Protein AF-A0A3M0Z9I8-F1 (afdb_monomer_lite)

Sequence (169 aa):
MVAPEGRHASGPRPARRPAALPSSPRRNQAMFSEPFTEQRRHTRLPLPPYFPAGSFHLETGEGPARRRYSYLRAWDVSASGIGLELPSPLEPGQAVTVRYTSREERLALAGEVVWCDRQGRPGGRPGLGRGAYRSYRVGVRFRPEAAEGSARLFLAVQAGLEPGAAIVS

Secondary structure (DSSP, 8-state):
----------PPPPPP-PPPPP-------------------S--EEPPSS-TTEEEEEEESSGGG-EEEEEEPEEEEETTEEEEEESS---TT-EEEEEEEESS-EEEEEEEEEEEEEE--TT--TTS-S----EEEEEEEEPGGGHHHHHHHHHHHHHTTSTTTT---

Foldseek 3Di:
DDDDDDDDDDDDDDDDDDDDDDPDPPPPPPVPPPPPPPPDPWDKDADDQDQPQKFKKKWFDDDPVIDIGTRWGWGIATLFWTKTKDQDWDDFQTWMWMWIDGPVDTFTFIWTWHDKAWDDDPCPDPPPDPDRRIIIITIITTDPVCSVVSVVVVVSSVVSPDPPVPPDD

pLDDT: mean 80.26, std 20.22, range [44.91, 98.31]

Structure (mmCIF, N/CA/C/O backbone):
data_AF-A0A3M0Z9I8-F1
#
_entry.id   AF-A0A3M0Z9I8-F1
#
loop_
_atom_site.group_PDB
_atom_site.id
_atom_site.type_symbol
_atom_site.label_atom_id
_atom_site.label_alt_id
_atom_site.label_comp_id
_atom_site.label_asym_id
_atom_site.label_entity_id
_atom_site.label_seq_id
_atom_site.pdbx_PDB_ins_code
_atom_site.Cartn_x
_atom_site.Cartn_y
_atom_site.Cartn_z
_atom_site.occupancy
_atom_site.B_iso_or_equiv
_atom_site.auth_seq_id
_atom_site.auth_comp_id
_atom_site.auth_asym_id
_atom_site.auth_atom_id
_atom_site.pdbx_PDB_model_num
ATOM 1 N N . MET A 1 1 ? 5.698 37.686 68.729 1.00 48.88 1 MET A N 1
ATOM 2 C CA . MET A 1 1 ? 4.711 37.002 69.591 1.00 48.88 1 MET A CA 1
ATOM 3 C C . MET A 1 1 ? 4.755 35.527 69.247 1.00 48.88 1 MET A C 1
ATOM 5 O O . MET A 1 1 ? 4.570 35.186 68.088 1.00 48.88 1 MET A O 1
ATOM 9 N N . VAL A 1 2 ? 5.153 34.709 70.216 1.00 45.62 2 VAL A N 1
ATOM 10 C CA . VAL A 1 2 ? 5.518 33.291 70.087 1.00 45.62 2 VAL A CA 1
ATOM 11 C C . VAL A 1 2 ? 4.574 32.471 70.974 1.00 45.62 2 VAL A C 1
ATOM 13 O O . VAL A 1 2 ? 4.269 32.929 72.072 1.00 45.62 2 VAL A O 1
ATOM 16 N N . ALA A 1 3 ? 4.226 31.264 70.497 1.00 44.91 3 ALA A N 1
ATOM 17 C CA . ALA A 1 3 ? 3.552 30.135 71.171 1.00 44.91 3 ALA A CA 1
ATOM 18 C C . ALA A 1 3 ? 2.007 30.228 71.350 1.00 44.91 3 ALA A C 1
ATOM 20 O O . ALA A 1 3 ? 1.482 31.339 71.387 1.00 44.91 3 ALA A O 1
ATOM 21 N N . PRO A 1 4 ? 1.268 29.090 71.471 1.00 60.16 4 PRO A N 1
ATOM 22 C CA . PRO A 1 4 ? 1.773 27.755 71.806 1.00 60.16 4 PRO A CA 1
ATOM 23 C C . PRO A 1 4 ? 1.317 26.561 70.949 1.00 60.16 4 PRO A C 1
ATOM 25 O O . PRO A 1 4 ? 0.356 26.579 70.185 1.00 60.16 4 PRO A O 1
ATOM 28 N N . GLU A 1 5 ? 2.098 25.503 71.160 1.00 50.19 5 GLU A N 1
ATOM 29 C CA . GLU A 1 5 ? 1.965 24.121 70.729 1.00 50.19 5 GLU A CA 1
ATOM 30 C C . GLU A 1 5 ? 0.653 23.474 71.202 1.00 50.19 5 GLU A C 1
ATOM 32 O O . GLU A 1 5 ? 0.286 23.559 72.373 1.00 50.19 5 GLU A O 1
ATOM 37 N N . GLY A 1 6 ? -0.000 22.731 70.307 1.00 54.75 6 GLY A N 1
ATOM 38 C CA . GLY A 1 6 ? -1.068 21.791 70.641 1.00 54.75 6 GLY A CA 1
ATOM 39 C C . GLY A 1 6 ? -0.596 20.357 70.424 1.00 54.75 6 GLY A C 1
ATOM 40 O O . GLY A 1 6 ? -0.618 19.853 69.303 1.00 54.75 6 GLY A O 1
ATOM 41 N N . ARG A 1 7 ? -0.157 19.698 71.501 1.00 56.06 7 ARG A N 1
ATOM 42 C CA . ARG A 1 7 ? 0.110 18.254 71.542 1.00 56.06 7 ARG A CA 1
ATOM 43 C C . ARG A 1 7 ? -1.220 17.511 71.660 1.00 56.06 7 ARG A C 1
ATOM 45 O O . ARG A 1 7 ? -1.942 17.735 72.625 1.00 56.06 7 ARG A O 1
ATOM 52 N N . HIS A 1 8 ? -1.505 16.579 70.751 1.00 60.00 8 HIS A N 1
ATOM 53 C CA . HIS A 1 8 ? -2.567 15.592 70.951 1.00 60.00 8 HIS A CA 1
ATOM 54 C C . HIS A 1 8 ? -2.056 14.158 70.810 1.00 60.00 8 HIS A C 1
ATOM 56 O O . HIS A 1 8 ? -1.274 13.819 69.926 1.00 60.00 8 HIS A O 1
ATOM 62 N N . ALA A 1 9 ? -2.504 13.368 71.782 1.00 54.88 9 ALA A N 1
ATOM 63 C CA . ALA A 1 9 ? -2.078 12.042 72.183 1.00 54.88 9 ALA A CA 1
ATOM 64 C C . ALA A 1 9 ? -2.185 10.955 71.103 1.00 54.88 9 ALA A C 1
ATOM 66 O O . ALA A 1 9 ? -3.204 10.798 70.432 1.00 54.88 9 ALA A O 1
ATOM 67 N N . SER A 1 10 ? -1.145 10.124 71.056 1.00 55.59 10 SER A N 1
ATOM 68 C CA . SER A 1 10 ? -1.114 8.830 70.381 1.00 55.59 10 SER A CA 1
ATOM 69 C C . SER A 1 10 ? -1.815 7.774 71.242 1.00 55.59 10 SER A C 1
ATOM 71 O O . SER A 1 10 ? -1.287 7.359 72.271 1.00 55.59 10 SER A O 1
ATOM 73 N N . GLY A 1 11 ? -2.999 7.327 70.822 1.00 60.56 11 GLY A N 1
ATOM 74 C CA . GLY A 1 11 ? -3.657 6.139 71.374 1.00 60.56 11 GLY A CA 1
ATOM 75 C C . GLY A 1 11 ? -3.185 4.847 70.681 1.00 60.56 11 GLY A C 1
ATOM 76 O O . GLY A 1 11 ? -2.894 4.873 69.480 1.00 60.56 11 GLY A O 1
ATOM 77 N N . PRO A 1 12 ? -3.110 3.705 71.391 1.00 64.75 12 PRO A N 1
ATOM 78 C CA . PRO A 1 12 ? -2.699 2.429 70.811 1.00 64.75 12 PRO A CA 1
ATOM 79 C C . PRO A 1 12 ? -3.781 1.861 69.880 1.00 64.75 12 PRO A C 1
ATOM 81 O O . PRO A 1 12 ? -4.955 1.760 70.238 1.00 64.75 12 PRO A O 1
ATOM 84 N N . ARG A 1 13 ? -3.377 1.474 68.664 1.00 60.44 13 ARG A N 1
ATOM 85 C CA . ARG A 1 13 ? -4.249 0.810 67.683 1.00 60.44 13 ARG A CA 1
ATOM 86 C C . ARG A 1 13 ? -4.443 -0.672 68.045 1.00 60.44 13 ARG A C 1
ATOM 88 O O . ARG A 1 13 ? -3.449 -1.360 68.270 1.00 60.44 13 ARG A O 1
ATOM 95 N N . PRO A 1 14 ? -5.681 -1.200 68.033 1.00 60.97 14 PRO A N 1
ATOM 96 C CA . PRO A 1 14 ? -5.937 -2.622 68.231 1.00 60.97 14 PRO A CA 1
ATOM 97 C C . PRO A 1 14 ? -5.495 -3.458 67.020 1.00 60.97 14 PRO A C 1
ATOM 99 O O . PRO A 1 14 ? -5.744 -3.102 65.865 1.00 60.97 14 PRO A O 1
ATOM 102 N N . ALA A 1 15 ? -4.874 -4.604 67.304 1.00 59.78 15 ALA A N 1
ATOM 103 C CA . ALA A 1 15 ? -4.510 -5.627 66.333 1.00 59.78 15 ALA A CA 1
ATOM 104 C C . ALA A 1 15 ? -5.765 -6.198 65.648 1.00 59.78 15 ALA A C 1
ATOM 106 O O . ALA A 1 15 ? -6.616 -6.815 66.292 1.00 59.78 15 ALA A O 1
ATOM 107 N N . ARG A 1 16 ? -5.879 -6.013 64.328 1.00 56.97 16 ARG A N 1
ATOM 108 C CA . ARG A 1 16 ? -6.883 -6.691 63.498 1.00 56.97 16 ARG A CA 1
ATOM 109 C C . ARG A 1 16 ? -6.237 -7.853 62.744 1.00 56.97 16 ARG A C 1
ATOM 111 O O . ARG A 1 16 ? -5.223 -7.694 62.076 1.00 56.97 16 ARG A O 1
ATOM 118 N N . ARG A 1 17 ? -6.875 -9.012 62.917 1.00 60.88 17 ARG A N 1
ATOM 119 C CA . ARG A 1 17 ? -6.630 -10.338 62.333 1.00 60.88 17 ARG A CA 1
ATOM 120 C C . ARG A 1 17 ? -6.266 -10.324 60.835 1.00 60.88 17 ARG A C 1
ATOM 122 O O . ARG A 1 17 ? -6.784 -9.481 60.104 1.00 60.88 17 ARG A O 1
ATOM 129 N N . PRO A 1 18 ? -5.495 -11.319 60.354 1.00 51.84 18 PRO A N 1
ATOM 130 C CA . PRO A 1 18 ? -5.292 -11.540 58.927 1.00 51.84 18 PRO A CA 1
ATOM 131 C C . PRO A 1 18 ? -6.608 -11.989 58.275 1.00 51.84 18 PRO A C 1
ATOM 133 O O . PRO A 1 18 ? -7.208 -12.986 58.677 1.00 51.84 18 PRO A O 1
ATOM 136 N N . ALA A 1 19 ? -7.068 -11.236 57.277 1.00 54.84 19 ALA A N 1
ATOM 137 C CA . ALA A 1 19 ? -8.138 -11.672 56.394 1.00 54.84 19 ALA A CA 1
ATOM 138 C C . ALA A 1 19 ? -7.579 -12.711 55.414 1.00 54.84 19 ALA A C 1
ATOM 140 O O . ALA A 1 19 ? -6.552 -12.487 54.772 1.00 54.84 19 ALA A O 1
ATOM 141 N N . ALA A 1 20 ? -8.255 -13.854 55.337 1.00 53.06 20 ALA A N 1
ATOM 142 C CA . ALA A 1 20 ? -7.978 -14.920 54.392 1.00 53.06 20 ALA A CA 1
ATOM 143 C C . ALA A 1 20 ? -8.019 -14.396 52.947 1.00 53.06 20 ALA A C 1
ATOM 145 O O . ALA A 1 20 ? -8.933 -13.669 52.558 1.00 53.06 20 ALA A O 1
ATOM 146 N N . LEU A 1 21 ? -7.014 -14.785 52.163 1.00 60.28 21 LEU A N 1
ATOM 147 C CA . LEU A 1 21 ? -6.940 -14.554 50.725 1.00 60.28 21 LEU A CA 1
ATOM 148 C C . LEU A 1 21 ? -8.115 -15.260 50.029 1.00 60.28 21 LEU A C 1
ATOM 150 O O . LEU A 1 21 ? -8.233 -16.479 50.166 1.00 60.28 21 LEU A O 1
ATOM 154 N N . PRO A 1 22 ? -8.950 -14.566 49.237 1.00 52.38 22 PRO A N 1
ATOM 155 C CA . PRO A 1 22 ? -9.764 -15.250 48.251 1.00 52.38 22 PRO A CA 1
ATOM 156 C C . PRO A 1 22 ? -8.840 -15.760 47.139 1.00 52.38 22 PRO A C 1
ATOM 158 O O . PRO A 1 22 ? -8.165 -14.995 46.449 1.00 52.38 22 PRO A O 1
ATOM 161 N N . SER A 1 23 ? -8.795 -17.080 46.990 1.00 54.69 23 SER A N 1
ATOM 162 C CA . SER A 1 23 ? -8.230 -17.782 45.845 1.00 54.69 23 SER A CA 1
ATOM 163 C C . SER A 1 23 ? -8.991 -17.381 44.581 1.00 54.69 23 SER A C 1
ATOM 165 O O . SER A 1 23 ? -10.004 -17.977 44.221 1.00 54.69 23 SER A O 1
ATOM 167 N N . SER A 1 24 ? -8.506 -16.348 43.895 1.00 49.62 24 SER A N 1
ATOM 168 C CA . SER A 1 24 ? -8.983 -16.004 42.559 1.00 49.62 24 SER A CA 1
ATOM 169 C C . SER A 1 24 ? -8.781 -17.208 41.633 1.00 49.62 24 SER A C 1
ATOM 171 O O . SER A 1 24 ? -7.636 -17.640 41.454 1.00 49.62 24 SER A O 1
ATOM 173 N N . PRO A 1 25 ? -9.833 -17.753 40.997 1.00 51.03 25 PRO A N 1
ATOM 174 C CA . PRO A 1 25 ? -9.624 -18.670 39.895 1.00 51.03 25 PRO A CA 1
ATOM 175 C C . PRO A 1 25 ? -8.904 -17.884 38.799 1.00 51.03 25 PRO A C 1
ATOM 177 O O . PRO A 1 25 ? -9.422 -16.892 38.281 1.00 51.03 25 PRO A O 1
ATOM 180 N N . ARG A 1 26 ? -7.682 -18.313 38.459 1.00 52.72 26 ARG A N 1
ATOM 181 C CA . ARG A 1 26 ? -7.008 -17.929 37.217 1.00 52.72 26 ARG A CA 1
ATOM 182 C C . ARG A 1 26 ? -7.902 -18.372 36.064 1.00 52.72 26 ARG A C 1
ATOM 184 O O . ARG A 1 26 ? -7.757 -19.466 35.525 1.00 52.72 26 ARG A O 1
ATOM 191 N N . ARG A 1 27 ? -8.851 -17.521 35.687 1.00 47.22 27 ARG A N 1
ATOM 192 C CA . ARG A 1 27 ? -9.527 -17.622 34.406 1.00 47.22 27 ARG A CA 1
ATOM 193 C C . ARG A 1 27 ? -8.479 -17.210 33.387 1.00 47.22 27 ARG A C 1
ATOM 195 O O . ARG A 1 27 ? -8.275 -16.026 33.139 1.00 47.22 27 ARG A O 1
ATOM 202 N N . ASN A 1 28 ? -7.766 -18.207 32.871 1.00 46.03 28 ASN A N 1
ATOM 203 C CA . ASN A 1 28 ? -7.004 -18.108 31.640 1.00 46.03 28 ASN A CA 1
ATOM 204 C C . ASN A 1 28 ? -7.980 -17.663 30.542 1.00 46.03 28 ASN A C 1
ATOM 206 O O . ASN A 1 28 ? -8.517 -18.485 29.807 1.00 46.03 28 ASN A O 1
ATOM 210 N N . GLN A 1 29 ? -8.223 -16.357 30.425 1.00 48.56 29 GLN A N 1
ATOM 211 C CA . GLN A 1 29 ? -8.549 -15.755 29.143 1.00 48.56 29 GLN A CA 1
ATOM 212 C C . GLN A 1 29 ? -7.246 -15.741 28.345 1.00 48.56 29 GLN A C 1
ATOM 214 O O . GLN A 1 29 ? -6.644 -14.703 28.094 1.00 48.56 29 GLN A O 1
ATOM 219 N N . ALA A 1 30 ? -6.820 -16.932 27.923 1.00 46.81 30 ALA A N 1
ATOM 220 C CA . ALA A 1 30 ? -6.358 -17.048 26.560 1.00 46.81 30 ALA A CA 1
ATOM 221 C C . ALA A 1 30 ? -7.592 -16.692 25.724 1.00 46.81 30 ALA A C 1
ATOM 223 O O . ALA A 1 30 ? -8.412 -17.550 25.405 1.00 46.81 30 ALA A O 1
ATOM 224 N N . MET A 1 31 ? -7.787 -15.391 25.478 1.00 46.31 31 MET A N 1
ATOM 225 C CA . MET A 1 31 ? -8.471 -14.967 24.272 1.00 46.31 31 MET A CA 1
ATOM 226 C C . MET A 1 31 ? -7.637 -15.587 23.166 1.00 46.31 31 MET A C 1
ATOM 228 O O . MET A 1 31 ? -6.558 -15.104 22.828 1.00 46.31 31 MET A O 1
ATOM 232 N N . PHE A 1 32 ? -8.088 -16.752 22.717 1.00 49.25 32 PHE A N 1
ATOM 233 C CA . PHE A 1 32 ? -7.779 -17.250 21.405 1.00 49.25 32 PHE A CA 1
ATOM 234 C C . PHE A 1 32 ? -8.100 -16.085 20.477 1.00 49.25 32 PHE A C 1
ATOM 236 O O . PHE A 1 32 ? -9.265 -15.780 20.228 1.00 49.25 32 PHE A O 1
ATOM 243 N N . SER A 1 33 ? -7.062 -15.374 20.042 1.00 45.62 33 SER A N 1
ATOM 244 C CA . SER A 1 33 ? -7.103 -14.689 18.767 1.00 45.62 33 SER A CA 1
ATOM 245 C C . SER A 1 33 ? -7.390 -15.799 17.773 1.00 45.62 33 SER A C 1
ATOM 247 O O . SER A 1 33 ? -6.468 -16.494 17.342 1.00 45.62 33 SER A O 1
ATOM 249 N N . GLU A 1 34 ? -8.672 -16.063 17.517 1.00 46.88 34 GLU A N 1
ATOM 250 C CA . GLU A 1 34 ? -9.041 -16.913 16.404 1.00 46.88 34 GLU A CA 1
ATOM 251 C C . GLU A 1 34 ? -8.299 -16.341 15.200 1.00 46.88 34 GLU A C 1
ATOM 253 O O . GLU A 1 34 ? -8.378 -1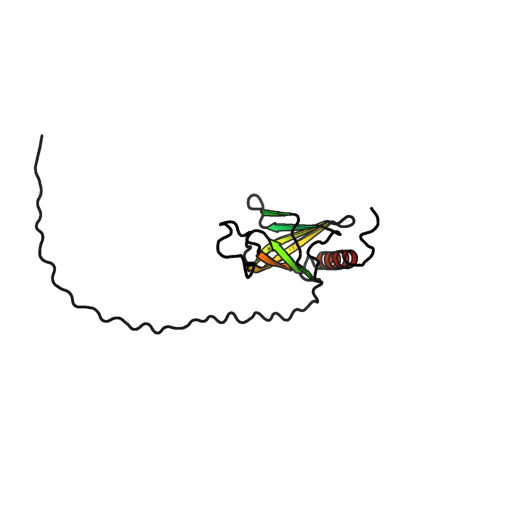5.127 14.963 1.00 46.88 34 GLU A O 1
ATOM 258 N N . PRO A 1 35 ? -7.481 -17.144 14.500 1.00 48.84 35 PRO A N 1
ATOM 259 C CA . PRO A 1 35 ? -6.839 -16.666 13.298 1.00 48.84 35 PRO A CA 1
ATOM 260 C C . PRO A 1 35 ? -7.979 -16.274 12.373 1.00 48.84 35 PRO A C 1
ATOM 262 O O . PRO A 1 35 ? -8.712 -17.142 11.900 1.00 48.84 35 PRO A O 1
ATOM 265 N N . PHE A 1 36 ? -8.155 -14.965 12.185 1.00 47.19 36 PHE A N 1
ATOM 266 C CA . PHE A 1 36 ? -9.145 -14.389 11.294 1.00 47.19 36 PHE A CA 1
ATOM 267 C C . PHE A 1 36 ? -8.826 -14.924 9.900 1.00 47.19 36 PHE A C 1
ATOM 269 O O . PHE A 1 36 ? -7.992 -14.394 9.165 1.00 47.19 36 PHE A O 1
ATOM 276 N N . THR A 1 37 ? -9.413 -16.071 9.577 1.00 46.81 37 THR A N 1
ATOM 277 C CA . THR A 1 37 ? -9.227 -16.789 8.324 1.00 46.81 37 THR A CA 1
ATOM 278 C C . THR A 1 37 ? -10.225 -16.184 7.360 1.00 46.81 37 THR A C 1
ATOM 280 O O . THR A 1 37 ? -11.138 -16.832 6.862 1.00 46.81 37 THR A O 1
ATOM 283 N N . GLU A 1 38 ? -10.070 -14.881 7.122 1.00 50.66 38 GLU A N 1
ATOM 284 C CA . GLU A 1 38 ? -10.748 -14.228 6.020 1.00 50.66 38 GLU A CA 1
ATOM 285 C C . GLU A 1 38 ? -10.211 -14.881 4.749 1.00 50.66 38 GLU A C 1
ATOM 287 O O . GLU A 1 38 ? -9.060 -14.689 4.339 1.00 50.66 38 GLU A O 1
ATOM 292 N N . GLN A 1 39 ? -11.033 -15.766 4.192 1.00 60.31 39 GLN A N 1
ATOM 293 C CA . GLN A 1 39 ? -10.744 -16.513 2.985 1.00 60.31 39 GLN A CA 1
ATOM 294 C C . GLN A 1 39 ? -10.484 -15.485 1.882 1.00 60.31 39 GLN A C 1
ATOM 296 O O . GLN A 1 39 ? -11.381 -14.753 1.457 1.00 60.31 39 GLN A O 1
ATOM 301 N N . ARG A 1 40 ? -9.214 -15.344 1.492 1.00 67.38 40 ARG A N 1
ATOM 302 C CA . ARG A 1 40 ? -8.784 -14.291 0.572 1.00 67.38 40 ARG A CA 1
ATOM 303 C C . ARG A 1 40 ? -9.502 -14.481 -0.760 1.00 67.38 40 ARG A C 1
ATOM 305 O O . ARG A 1 40 ? -9.224 -15.433 -1.478 1.00 67.38 40 ARG A O 1
ATOM 312 N N . ARG A 1 41 ? -10.408 -13.560 -1.095 1.00 78.06 41 ARG A N 1
ATOM 313 C CA . ARG A 1 41 ? -11.195 -13.609 -2.340 1.00 78.06 41 ARG A CA 1
ATOM 314 C C . ARG A 1 41 ? -10.385 -13.267 -3.593 1.00 78.06 41 ARG A C 1
ATOM 316 O O . ARG A 1 41 ? -10.817 -13.577 -4.694 1.00 78.06 41 ARG A O 1
ATOM 323 N N . HIS A 1 42 ? -9.224 -12.628 -3.431 1.00 81.75 42 HIS A N 1
ATOM 324 C CA . HIS A 1 42 ? -8.393 -12.161 -4.539 1.00 81.75 42 HIS A CA 1
ATOM 325 C C . HIS A 1 42 ? -6.937 -12.595 -4.372 1.00 81.75 42 HIS A C 1
ATOM 327 O O . HIS A 1 42 ? -6.358 -12.461 -3.289 1.00 81.75 42 HIS A O 1
ATOM 333 N N . THR A 1 43 ? -6.340 -13.053 -5.474 1.00 89.69 43 THR A N 1
ATOM 334 C CA . THR A 1 43 ? -4.900 -13.299 -5.585 1.00 89.69 43 THR A CA 1
ATOM 335 C C . THR A 1 43 ? -4.127 -12.011 -5.309 1.00 89.69 43 THR A C 1
ATOM 337 O O . THR A 1 43 ? -4.525 -10.924 -5.735 1.00 89.69 43 THR A O 1
ATOM 340 N N . ARG A 1 44 ? -3.020 -12.135 -4.573 1.00 94.31 44 ARG A N 1
ATOM 341 C CA . ARG A 1 44 ? -2.102 -11.032 -4.283 1.00 94.31 44 ARG A CA 1
ATOM 342 C C . ARG A 1 44 ? -0.849 -11.170 -5.128 1.00 94.31 44 ARG A C 1
ATOM 344 O O . ARG A 1 44 ? -0.226 -12.228 -5.130 1.00 94.31 44 ARG A O 1
ATOM 351 N N . LEU A 1 45 ? -0.494 -10.088 -5.800 1.00 95.44 45 LEU A N 1
ATOM 352 C CA . LEU A 1 45 ? 0.741 -9.933 -6.543 1.00 95.44 45 LEU A CA 1
ATOM 353 C C . LEU A 1 45 ? 1.830 -9.475 -5.561 1.00 95.44 45 LEU A C 1
ATOM 355 O O . LEU A 1 45 ? 1.698 -8.381 -5.009 1.00 95.44 45 LEU A O 1
ATOM 359 N N . PRO A 1 46 ? 2.857 -10.294 -5.271 1.00 96.56 46 PRO A N 1
ATOM 360 C CA . PRO A 1 46 ? 3.966 -9.876 -4.422 1.00 96.56 46 PRO A CA 1
ATOM 361 C C . PRO A 1 46 ? 4.831 -8.840 -5.147 1.00 96.56 46 PRO A C 1
ATOM 363 O O . PRO A 1 46 ? 5.084 -8.973 -6.343 1.00 96.56 46 PRO A O 1
ATOM 366 N N . LEU A 1 47 ? 5.308 -7.827 -4.420 1.00 95.38 47 LEU A N 1
ATOM 367 C CA . LEU A 1 47 ? 6.218 -6.823 -4.971 1.00 95.38 47 LEU A CA 1
ATOM 368 C C . LEU A 1 47 ? 7.659 -7.069 -4.498 1.00 95.38 47 LEU A C 1
ATOM 370 O O . LEU A 1 47 ? 7.882 -7.450 -3.341 1.00 95.38 47 LEU A O 1
ATOM 374 N N . PRO A 1 48 ? 8.660 -6.826 -5.365 1.00 93.88 48 PRO A N 1
ATOM 375 C CA . PRO A 1 48 ? 10.057 -6.852 -4.962 1.00 93.88 48 PRO A CA 1
ATOM 376 C C . PRO A 1 48 ? 10.340 -5.757 -3.917 1.00 93.88 48 PRO A C 1
ATOM 378 O O . PRO A 1 48 ? 9.638 -4.746 -3.867 1.00 93.88 48 PRO A O 1
ATOM 381 N N . PRO A 1 49 ? 11.398 -5.900 -3.093 1.00 89.69 49 PRO A N 1
ATOM 382 C CA . PRO A 1 49 ? 11.773 -4.877 -2.113 1.00 89.69 49 PRO A CA 1
ATOM 383 C C . PRO A 1 49 ? 11.999 -3.488 -2.719 1.00 89.69 49 PRO A C 1
ATOM 385 O O . PRO A 1 49 ? 11.750 -2.485 -2.054 1.00 89.69 49 PRO A O 1
ATOM 388 N N . TYR A 1 50 ? 12.449 -3.448 -3.972 1.00 90.00 50 TYR A N 1
ATOM 389 C CA . TYR A 1 50 ? 12.592 -2.244 -4.772 1.00 90.00 50 TYR A CA 1
ATOM 390 C C . TYR A 1 50 ? 11.713 -2.365 -6.018 1.00 90.00 50 TYR A C 1
ATOM 392 O O . TYR A 1 50 ? 11.963 -3.218 -6.868 1.00 90.00 50 TYR A O 1
ATOM 400 N N . PHE A 1 51 ? 10.682 -1.526 -6.106 1.00 91.75 51 PHE A N 1
ATOM 401 C CA . PHE A 1 51 ? 9.755 -1.478 -7.233 1.00 91.75 51 PHE A CA 1
ATOM 402 C C . PHE A 1 51 ? 9.966 -0.168 -8.013 1.00 91.75 51 PHE A C 1
ATOM 404 O O . PHE A 1 51 ? 9.536 0.883 -7.542 1.00 91.75 51 PHE A O 1
ATOM 411 N N . PRO A 1 52 ? 10.652 -0.193 -9.171 1.00 89.69 52 PRO A N 1
ATOM 412 C CA . PRO A 1 52 ? 11.066 1.030 -9.863 1.00 89.69 52 PRO A CA 1
ATOM 413 C C . PRO A 1 52 ? 9.948 1.705 -10.667 1.00 89.69 52 PRO A C 1
ATOM 415 O O . PRO A 1 52 ? 10.055 2.889 -10.976 1.00 89.69 52 PRO A O 1
ATOM 418 N N . ALA A 1 53 ? 8.878 0.983 -11.015 1.00 92.56 53 ALA A N 1
ATOM 419 C CA . ALA A 1 53 ? 7.848 1.492 -11.923 1.00 92.56 53 ALA A CA 1
ATOM 420 C C . ALA A 1 53 ? 6.934 2.560 -11.291 1.00 92.56 53 ALA A C 1
ATOM 422 O O . ALA A 1 53 ? 6.206 3.255 -11.998 1.00 92.56 53 ALA A O 1
ATOM 423 N N . GLY A 1 54 ? 6.965 2.731 -9.967 1.00 94.81 54 GLY A N 1
ATOM 424 C CA . GLY A 1 54 ? 6.204 3.782 -9.305 1.00 94.81 54 GLY A CA 1
ATOM 425 C C . GLY A 1 54 ? 6.479 3.889 -7.812 1.00 94.81 54 GLY A C 1
ATOM 426 O O . GLY A 1 54 ? 7.272 3.148 -7.240 1.00 94.81 54 GLY A O 1
ATOM 427 N N . SER A 1 55 ? 5.801 4.836 -7.171 1.00 96.94 55 SER A N 1
ATOM 428 C CA . SER A 1 55 ? 5.928 5.102 -5.738 1.00 96.94 55 SER A CA 1
ATOM 429 C C . SER A 1 55 ? 4.573 5.067 -5.046 1.00 96.94 55 SER A C 1
ATOM 431 O O . SER A 1 55 ? 3.579 5.572 -5.574 1.00 96.94 55 SER A O 1
ATOM 433 N N . PHE A 1 56 ? 4.554 4.498 -3.842 1.00 98.00 56 PHE A N 1
ATOM 434 C CA . PHE A 1 56 ? 3.374 4.447 -2.988 1.00 98.00 56 PHE A CA 1
ATOM 435 C C . PHE A 1 56 ? 3.463 5.504 -1.894 1.00 98.00 56 PHE A C 1
ATOM 437 O O . PHE A 1 56 ? 4.516 5.731 -1.294 1.00 98.00 56 PHE A O 1
ATOM 444 N N . HIS A 1 57 ? 2.335 6.141 -1.616 1.00 98.12 57 HIS A N 1
ATOM 445 C CA . HIS A 1 57 ? 2.177 7.110 -0.540 1.00 98.12 57 HIS A CA 1
ATOM 446 C C . HIS A 1 57 ? 0.884 6.791 0.201 1.00 98.12 57 HIS A C 1
ATOM 448 O O . HIS A 1 57 ? -0.060 6.257 -0.381 1.00 98.12 57 HIS A O 1
ATOM 454 N N . LEU A 1 58 ? 0.827 7.127 1.482 1.00 98.25 58 LEU A N 1
ATOM 455 C CA . LEU A 1 58 ? -0.359 6.925 2.301 1.00 98.25 58 LEU A CA 1
ATOM 456 C C . LEU A 1 58 ? -0.654 8.188 3.096 1.00 98.25 58 LEU A C 1
ATOM 458 O O . LEU A 1 58 ? 0.246 8.824 3.644 1.00 98.25 58 LEU A O 1
ATOM 462 N N . GLU A 1 59 ? -1.923 8.556 3.149 1.00 97.88 59 GLU A N 1
ATOM 463 C CA . GLU A 1 59 ? -2.403 9.709 3.894 1.00 97.88 59 GLU A CA 1
ATOM 464 C C . GLU A 1 59 ? -3.488 9.269 4.868 1.00 97.88 59 GLU A C 1
ATOM 466 O O . GLU A 1 59 ? -4.346 8.457 4.520 1.00 97.88 59 GLU A O 1
ATOM 471 N N . THR A 1 60 ? -3.450 9.803 6.086 1.00 96.56 60 THR A N 1
ATOM 472 C CA . THR A 1 60 ? -4.422 9.477 7.135 1.00 96.56 60 THR A CA 1
ATOM 473 C C . THR A 1 60 ? -4.990 10.735 7.762 1.00 96.56 60 THR A C 1
ATOM 475 O O . THR A 1 60 ? -4.227 11.674 7.999 1.00 96.56 60 THR A O 1
ATOM 478 N N . GLY A 1 61 ? -6.267 10.704 8.146 1.00 92.06 61 GLY A N 1
ATOM 479 C CA . GLY A 1 61 ? -6.941 11.828 8.798 1.00 92.06 61 GLY A CA 1
ATOM 480 C C . GLY A 1 61 ? -7.245 12.987 7.846 1.00 92.06 61 GLY A C 1
ATOM 481 O O . GLY A 1 61 ? -6.923 12.947 6.659 1.00 92.06 61 GLY A O 1
ATOM 482 N N . GLU A 1 62 ? -7.858 14.035 8.389 1.00 87.69 62 GLU A N 1
ATOM 483 C CA . GLU A 1 62 ? -8.298 15.213 7.641 1.00 87.69 62 GLU A CA 1
ATOM 484 C C . GLU A 1 62 ? -7.788 16.507 8.290 1.00 87.69 62 GLU A C 1
ATOM 486 O O . GLU A 1 62 ? -7.431 16.545 9.473 1.00 87.69 62 GLU A O 1
ATOM 491 N N . GLY A 1 63 ? -7.720 17.574 7.490 1.00 89.06 63 GLY A N 1
ATOM 492 C CA . GLY A 1 63 ? -7.316 18.904 7.943 1.00 89.06 63 GLY A CA 1
ATOM 493 C C . GLY A 1 63 ? -5.952 18.919 8.660 1.00 89.06 63 GLY A C 1
ATOM 494 O O . GLY A 1 63 ? -4.983 18.365 8.133 1.00 89.06 63 GLY A O 1
ATOM 495 N N . PRO A 1 64 ? -5.842 19.547 9.846 1.00 85.44 64 PRO A N 1
ATOM 496 C CA . PRO A 1 64 ? -4.568 19.723 10.549 1.00 85.44 64 PRO A CA 1
ATOM 497 C C . PRO A 1 64 ? -4.006 18.425 11.153 1.00 85.44 64 PRO A C 1
ATOM 499 O O . PRO A 1 64 ? -2.822 18.366 11.471 1.00 85.44 64 PRO A O 1
ATOM 502 N N . ALA A 1 65 ? -4.822 17.374 11.293 1.00 89.62 65 ALA A N 1
ATOM 503 C CA . ALA A 1 65 ? -4.386 16.069 11.796 1.00 89.62 65 ALA A CA 1
ATOM 504 C C . ALA A 1 65 ? -3.851 15.146 10.684 1.00 89.62 65 ALA A C 1
ATOM 506 O O . ALA A 1 65 ? -3.494 13.993 10.953 1.00 89.62 65 ALA A O 1
ATOM 507 N N . ARG A 1 66 ? -3.802 15.630 9.434 1.00 93.56 66 ARG A N 1
ATOM 508 C CA . ARG A 1 66 ? -3.389 14.835 8.280 1.00 93.56 66 ARG A CA 1
ATOM 509 C C . ARG A 1 66 ? -1.925 14.424 8.396 1.00 93.56 66 ARG A C 1
ATOM 511 O O . ARG A 1 66 ? -1.023 15.259 8.382 1.00 93.56 66 ARG A O 1
ATOM 518 N N . ARG A 1 67 ? -1.681 13.115 8.437 1.00 96.62 67 ARG A N 1
ATOM 519 C CA . ARG A 1 67 ? -0.332 12.538 8.336 1.00 96.62 67 ARG A CA 1
ATOM 520 C C . ARG A 1 67 ? -0.110 12.040 6.921 1.00 96.62 67 ARG A C 1
ATOM 522 O O . ARG A 1 67 ? -1.015 11.459 6.324 1.00 96.62 67 ARG A O 1
ATOM 529 N N . ARG A 1 68 ? 1.094 12.258 6.394 1.00 97.06 68 ARG A N 1
ATOM 530 C CA . ARG A 1 68 ? 1.498 11.787 5.070 1.00 97.06 68 ARG A CA 1
ATOM 531 C C . ARG A 1 68 ? 2.767 10.961 5.175 1.00 97.06 68 ARG A C 1
ATOM 533 O O . ARG A 1 68 ? 3.770 11.411 5.722 1.00 97.06 68 ARG A O 1
ATOM 540 N N . TYR A 1 69 ? 2.703 9.778 4.593 1.00 96.62 69 TYR A N 1
ATOM 541 C CA . TYR A 1 69 ? 3.801 8.846 4.447 1.00 96.62 69 TYR A CA 1
ATOM 542 C C . TYR A 1 69 ? 4.139 8.757 2.963 1.00 96.62 69 TYR A C 1
ATOM 544 O O . TYR A 1 69 ? 3.259 8.482 2.147 1.00 96.62 69 TYR A O 1
ATOM 552 N N . SER A 1 70 ? 5.393 9.014 2.609 1.00 96.69 70 SER A N 1
ATOM 553 C CA . SER A 1 70 ? 5.841 9.070 1.216 1.00 96.69 70 SER A CA 1
ATOM 554 C C . SER A 1 70 ? 6.865 7.980 0.936 1.00 96.69 70 SER A C 1
ATOM 556 O O . SER A 1 70 ? 7.608 7.602 1.839 1.00 96.69 70 SER A O 1
ATOM 558 N N . TYR A 1 71 ? 6.929 7.525 -0.317 1.00 93.12 71 TYR A N 1
ATOM 559 C CA . TYR A 1 71 ? 7.895 6.517 -0.780 1.00 93.12 71 TYR A CA 1
ATOM 560 C C . TYR A 1 71 ? 7.854 5.227 0.048 1.00 93.12 71 TYR A C 1
ATOM 562 O O . TYR A 1 71 ? 8.880 4.676 0.446 1.00 93.12 71 TYR A O 1
ATOM 570 N N . LEU A 1 72 ? 6.639 4.764 0.330 1.00 95.25 72 LEU A N 1
ATOM 571 C CA . LEU A 1 72 ? 6.421 3.542 1.079 1.00 95.25 72 LEU A CA 1
ATOM 572 C C . LEU A 1 72 ? 6.779 2.322 0.239 1.00 95.25 72 LEU A C 1
ATOM 574 O O . LEU A 1 72 ? 6.468 2.241 -0.952 1.00 95.25 72 LEU A O 1
ATOM 578 N N . ARG A 1 73 ? 7.360 1.328 0.905 1.00 95.44 73 ARG A N 1
ATOM 579 C CA . ARG A 1 73 ? 7.495 -0.008 0.343 1.00 95.44 73 ARG A CA 1
ATOM 580 C C . ARG A 1 73 ? 6.141 -0.709 0.388 1.00 95.44 73 ARG A C 1
ATOM 582 O O . ARG A 1 73 ? 5.526 -0.813 1.448 1.00 95.44 73 ARG A O 1
ATOM 589 N N . ALA A 1 74 ? 5.716 -1.235 -0.752 1.00 97.06 74 ALA A N 1
ATOM 590 C CA . ALA A 1 74 ? 4.605 -2.167 -0.835 1.00 97.06 74 ALA A CA 1
ATOM 591 C C . ALA A 1 74 ? 5.134 -3.607 -0.809 1.00 97.06 74 ALA A C 1
ATOM 593 O O . ALA A 1 74 ? 6.123 -3.929 -1.461 1.00 97.06 74 ALA A O 1
ATOM 594 N N . TRP A 1 75 ? 4.493 -4.462 -0.017 1.00 96.56 75 TRP A N 1
ATOM 595 C CA . TRP A 1 75 ? 4.793 -5.892 0.067 1.00 96.56 75 TRP A CA 1
ATOM 596 C C . TRP A 1 75 ? 4.046 -6.686 -0.997 1.00 96.56 75 TRP A C 1
ATOM 598 O O . TRP A 1 75 ? 4.583 -7.632 -1.567 1.00 96.56 75 TRP A O 1
ATOM 608 N N . ASP A 1 76 ? 2.792 -6.317 -1.228 1.00 97.31 76 ASP A N 1
ATOM 609 C CA . ASP A 1 76 ? 1.892 -6.996 -2.145 1.00 97.31 76 ASP A CA 1
ATOM 610 C C . ASP A 1 76 ? 0.696 -6.095 -2.482 1.00 97.31 76 ASP A C 1
ATOM 612 O O . ASP A 1 76 ? 0.359 -5.192 -1.709 1.00 97.31 76 ASP A O 1
ATOM 616 N N . VAL A 1 77 ? 0.054 -6.353 -3.621 1.00 97.31 77 VAL A N 1
ATOM 617 C CA . VAL A 1 77 ? -1.172 -5.674 -4.065 1.00 97.31 77 VAL A CA 1
ATOM 618 C C . VAL A 1 77 ? -2.194 -6.690 -4.582 1.00 97.31 77 VAL A C 1
ATOM 620 O O . VAL A 1 77 ? -1.836 -7.719 -5.152 1.00 97.31 77 VAL A O 1
ATOM 623 N N . SER A 1 78 ? -3.479 -6.422 -4.386 1.00 96.38 78 SER A N 1
ATOM 624 C CA . SER A 1 78 ? -4.596 -7.119 -5.035 1.00 96.38 78 SER A CA 1
ATOM 625 C C . SER A 1 78 ? -5.610 -6.107 -5.559 1.00 96.38 78 SER A C 1
ATOM 627 O O . SER A 1 78 ? -5.574 -4.931 -5.202 1.00 96.38 78 SER A O 1
ATOM 629 N N . ALA A 1 79 ? -6.584 -6.580 -6.339 1.00 93.50 79 ALA A N 1
ATOM 630 C CA . ALA A 1 79 ? -7.706 -5.759 -6.800 1.00 93.50 79 ALA A CA 1
ATOM 631 C C . ALA A 1 79 ? -8.506 -5.095 -5.655 1.00 93.50 79 ALA A C 1
ATOM 633 O O . ALA A 1 79 ? -9.192 -4.102 -5.872 1.00 93.50 79 ALA A O 1
ATOM 634 N N . SER A 1 80 ? -8.419 -5.628 -4.432 1.00 95.75 80 SER A N 1
ATOM 635 C CA . SER A 1 80 ? -9.183 -5.175 -3.263 1.00 95.75 80 SER A CA 1
ATOM 636 C C . SER A 1 80 ? -8.346 -4.512 -2.165 1.00 95.75 80 SER A C 1
ATOM 638 O O . SER A 1 80 ? -8.908 -4.060 -1.166 1.00 95.75 80 SER A O 1
ATOM 640 N N . GLY A 1 81 ? -7.016 -4.480 -2.276 1.00 97.31 81 GLY A N 1
ATOM 641 C CA . GLY A 1 81 ? -6.188 -3.930 -1.207 1.00 97.31 81 GLY A CA 1
ATOM 642 C C . GLY A 1 81 ? -4.689 -3.987 -1.459 1.00 97.31 81 GLY A C 1
ATOM 643 O O . GLY A 1 81 ? -4.220 -4.465 -2.487 1.00 97.31 81 GLY A O 1
ATOM 644 N N . ILE A 1 82 ? -3.927 -3.508 -0.481 1.00 98.25 82 ILE A N 1
ATOM 645 C CA . ILE A 1 82 ? -2.467 -3.408 -0.553 1.00 98.25 82 ILE A CA 1
ATOM 646 C C . ILE A 1 82 ? -1.838 -3.641 0.823 1.00 98.25 82 ILE A C 1
ATOM 648 O O . ILE A 1 82 ? -2.410 -3.271 1.851 1.00 98.25 82 ILE A O 1
ATOM 652 N N . GLY A 1 83 ? -0.670 -4.280 0.853 1.00 98.06 83 GLY A N 1
ATOM 653 C CA . GLY A 1 83 ? 0.184 -4.370 2.036 1.00 98.06 83 GLY A CA 1
ATOM 654 C C . GLY A 1 83 ? 1.320 -3.352 1.963 1.00 98.06 83 GLY A C 1
ATOM 655 O O . GLY A 1 83 ? 2.134 -3.428 1.047 1.00 98.06 83 GLY A O 1
ATOM 656 N N . LEU A 1 84 ? 1.419 -2.434 2.924 1.00 97.94 84 LEU A N 1
ATOM 657 C CA . LEU A 1 84 ? 2.434 -1.371 2.968 1.00 97.94 84 LEU A CA 1
ATOM 658 C C . LEU A 1 84 ? 3.331 -1.493 4.204 1.00 97.94 84 LEU A C 1
ATOM 660 O O . LEU A 1 84 ? 2.905 -1.993 5.242 1.00 97.94 84 LEU A O 1
ATOM 664 N N . GLU A 1 85 ? 4.571 -1.026 4.102 1.00 96.50 85 GLU A N 1
ATOM 665 C CA . GLU A 1 85 ? 5.492 -0.869 5.230 1.00 96.50 85 GLU A CA 1
ATOM 666 C C . GLU A 1 85 ? 5.495 0.586 5.716 1.00 96.50 85 GLU A C 1
ATOM 668 O O . GLU A 1 85 ? 5.716 1.497 4.922 1.00 96.50 85 GLU A O 1
ATOM 673 N N . LEU A 1 86 ? 5.243 0.815 7.007 1.00 96.12 86 LEU A N 1
ATOM 674 C CA . LEU A 1 86 ? 5.166 2.142 7.624 1.00 96.12 86 LEU A CA 1
ATOM 675 C C . LEU A 1 86 ? 6.129 2.283 8.821 1.00 96.12 86 LEU A C 1
ATOM 677 O O . LEU A 1 86 ? 6.410 1.298 9.505 1.00 96.12 86 LEU A O 1
ATOM 681 N N . PRO A 1 87 ? 6.585 3.512 9.139 1.00 94.50 87 PRO A N 1
ATOM 682 C CA . PRO A 1 87 ? 7.444 3.788 10.297 1.00 94.50 87 PRO A CA 1
ATOM 683 C C . PRO A 1 87 ? 6.678 3.921 11.626 1.00 94.50 87 PRO A C 1
ATOM 685 O O . PRO A 1 87 ? 7.278 3.956 12.699 1.00 94.50 87 PRO A O 1
ATOM 688 N N . SER A 1 88 ? 5.349 4.026 11.575 1.00 94.06 88 SER A N 1
ATOM 689 C CA . SER A 1 88 ? 4.484 4.174 12.747 1.00 94.06 88 SER A CA 1
ATOM 690 C C . SER A 1 88 ? 3.251 3.279 12.618 1.00 94.06 88 SER A C 1
ATOM 692 O O . SER A 1 88 ? 2.797 3.066 11.492 1.00 94.06 88 SER A O 1
ATOM 694 N N . PRO A 1 89 ? 2.685 2.798 13.738 1.00 95.81 89 PRO A N 1
ATOM 695 C CA . PRO A 1 89 ? 1.463 2.007 13.697 1.00 95.81 89 PRO A CA 1
ATOM 696 C C . PRO A 1 89 ? 0.278 2.853 13.219 1.00 95.81 89 PRO A C 1
ATOM 698 O O . PRO A 1 89 ? 0.271 4.076 13.400 1.00 95.81 89 PRO A O 1
ATOM 701 N N . LEU A 1 90 ? -0.713 2.179 12.639 1.00 96.62 90 LEU A N 1
ATOM 702 C CA . LEU A 1 90 ? -2.039 2.717 12.343 1.00 96.62 90 LEU A CA 1
ATOM 703 C C . LEU A 1 90 ? -3.096 1.829 12.999 1.00 96.62 90 LEU A C 1
ATOM 705 O O . LEU A 1 90 ? -2.887 0.624 13.143 1.00 96.62 90 LEU A O 1
ATOM 709 N N . GLU A 1 91 ? -4.223 2.424 13.369 1.00 96.19 91 GLU A N 1
ATOM 710 C CA . GLU A 1 91 ? -5.312 1.696 14.020 1.00 96.19 91 GLU A CA 1
ATOM 711 C C . GLU A 1 91 ? -6.160 0.951 12.974 1.00 96.19 91 GLU A C 1
ATOM 713 O O . GLU A 1 91 ? -6.497 1.535 11.938 1.00 96.19 91 GLU A O 1
ATOM 718 N N . PRO A 1 92 ? -6.543 -0.318 13.206 1.00 97.44 92 PRO A N 1
ATOM 719 C CA . PRO A 1 92 ? -7.581 -0.970 12.413 1.00 97.44 92 PRO A CA 1
ATOM 720 C C . PRO A 1 92 ? -8.876 -0.144 12.399 1.00 97.44 92 PRO A C 1
ATOM 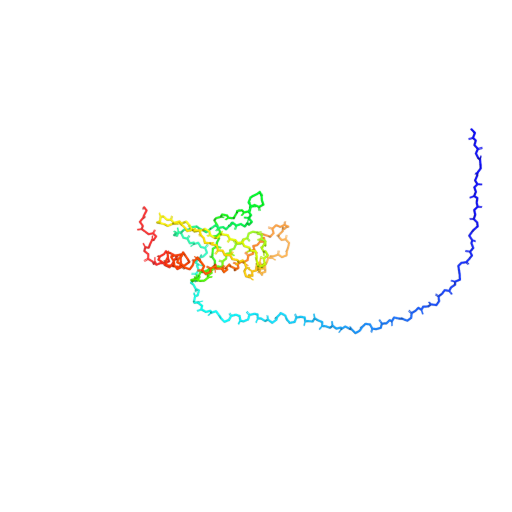722 O O . PRO A 1 92 ? -9.255 0.459 13.400 1.00 97.44 92 PRO A O 1
ATOM 725 N N . GLY A 1 93 ? -9.546 -0.090 11.253 1.00 97.19 93 GLY A N 1
ATOM 726 C CA . GLY A 1 93 ? -10.712 0.762 11.014 1.00 97.19 93 GLY A CA 1
ATOM 727 C C . GLY A 1 93 ? -10.380 2.198 10.593 1.00 97.19 93 GLY A C 1
ATOM 728 O O . GLY A 1 93 ? -11.259 2.948 10.167 1.00 97.19 93 GLY A O 1
ATOM 729 N N . GLN A 1 94 ? -9.112 2.615 10.677 1.00 97.12 94 GLN A N 1
ATOM 730 C CA . GLN A 1 94 ? -8.719 3.970 10.309 1.00 97.12 94 GLN A CA 1
ATOM 731 C C . GLN A 1 94 ? -8.872 4.203 8.799 1.00 97.12 94 GLN A C 1
ATOM 733 O O . GLN A 1 94 ? -8.327 3.460 7.978 1.00 97.12 94 GLN A O 1
ATOM 738 N N . ALA A 1 95 ? -9.575 5.278 8.432 1.00 97.62 95 ALA A N 1
ATOM 739 C CA . ALA A 1 95 ? -9.707 5.712 7.046 1.00 97.62 95 ALA A CA 1
ATOM 740 C C . ALA A 1 95 ? -8.380 6.270 6.510 1.00 97.62 95 ALA A C 1
ATOM 742 O O . ALA A 1 95 ? -7.710 7.083 7.162 1.00 97.62 95 ALA A O 1
ATOM 743 N N . VAL A 1 96 ? -8.017 5.844 5.302 1.00 98.00 96 VAL A N 1
ATOM 744 C CA . VAL A 1 96 ? -6.764 6.220 4.642 1.00 98.00 96 VAL A CA 1
ATOM 745 C C . VAL A 1 96 ? -6.984 6.504 3.161 1.00 98.00 96 VAL A C 1
ATOM 747 O O . VAL A 1 96 ? -7.927 6.009 2.546 1.00 98.00 96 VAL A O 1
ATOM 750 N N . THR A 1 97 ? -6.084 7.282 2.569 1.00 98.25 97 THR A N 1
ATOM 751 C CA . THR A 1 97 ? -5.971 7.423 1.114 1.00 98.25 97 THR A CA 1
ATOM 752 C C . THR A 1 97 ? -4.621 6.881 0.670 1.00 98.25 97 THR A C 1
ATOM 754 O O . THR A 1 97 ? -3.578 7.393 1.083 1.00 98.25 97 THR A O 1
ATOM 757 N N . VAL A 1 98 ? -4.631 5.854 -0.177 1.00 98.31 98 VAL A N 1
ATOM 758 C CA . VAL A 1 98 ? -3.425 5.316 -0.813 1.00 98.31 98 VAL A CA 1
ATOM 759 C C . VAL A 1 98 ? -3.227 6.033 -2.136 1.00 98.31 98 VAL A C 1
ATOM 761 O O . VAL A 1 98 ? -4.135 6.075 -2.963 1.00 98.31 98 VAL A O 1
ATOM 764 N N . ARG A 1 99 ? -2.040 6.594 -2.351 1.00 98.25 99 ARG A N 1
ATOM 765 C CA . ARG A 1 99 ? -1.671 7.213 -3.623 1.00 98.25 99 ARG A CA 1
ATOM 766 C C . ARG A 1 99 ? -0.587 6.409 -4.307 1.00 98.25 99 ARG A C 1
ATOM 768 O O . ARG A 1 99 ? 0.400 6.034 -3.674 1.00 98.25 99 ARG A O 1
ATOM 775 N N . TYR A 1 100 ? -0.761 6.202 -5.599 1.00 98.06 100 TYR A N 1
ATOM 776 C CA . TYR A 1 100 ? 0.234 5.596 -6.466 1.00 98.06 100 TYR A CA 1
ATOM 777 C C . TYR A 1 100 ? 0.599 6.580 -7.567 1.00 98.06 100 TYR A C 1
ATOM 779 O O . TYR A 1 100 ? -0.283 7.172 -8.188 1.00 98.06 100 TYR A O 1
ATOM 787 N N . THR A 1 101 ? 1.897 6.755 -7.787 1.00 97.25 101 THR A N 1
ATOM 788 C CA . THR A 1 101 ? 2.428 7.632 -8.831 1.00 97.25 101 THR A CA 1
ATOM 789 C C . THR A 1 101 ? 3.454 6.864 -9.648 1.00 97.25 101 THR A C 1
ATOM 791 O O . THR A 1 101 ? 4.496 6.479 -9.107 1.00 97.25 101 THR A O 1
ATOM 794 N N . SER A 1 102 ? 3.179 6.696 -10.937 1.00 95.31 102 SER A N 1
ATOM 795 C CA . SER A 1 102 ? 4.107 6.218 -11.964 1.00 95.31 102 SER A CA 1
ATOM 796 C C . SER A 1 102 ? 4.358 7.319 -13.006 1.00 95.31 102 SER A C 1
ATOM 798 O O . SER A 1 102 ? 3.970 8.477 -12.812 1.00 95.31 102 SER A O 1
ATOM 800 N N . ARG A 1 103 ? 5.045 6.979 -14.106 1.00 91.75 103 ARG A N 1
ATOM 801 C CA . ARG A 1 103 ? 5.216 7.884 -15.257 1.00 91.75 103 ARG A CA 1
ATOM 802 C C . ARG A 1 103 ? 3.889 8.157 -15.973 1.00 91.75 103 ARG A C 1
ATOM 804 O O . ARG A 1 103 ? 3.648 9.285 -16.386 1.00 91.75 103 ARG A O 1
ATOM 811 N N . GLU A 1 104 ? 3.048 7.136 -16.091 1.00 92.69 104 GLU A N 1
ATOM 812 C CA . GLU A 1 104 ? 1.819 7.167 -16.893 1.00 92.69 104 GLU A CA 1
ATOM 813 C C . GLU A 1 104 ? 0.581 7.475 -16.053 1.00 92.69 104 GLU A C 1
ATOM 815 O O . GLU A 1 104 ? -0.410 7.994 -16.564 1.00 92.69 104 GLU A O 1
ATOM 820 N N . GLU A 1 105 ? 0.629 7.180 -14.753 1.00 93.38 105 GLU A N 1
ATOM 821 C CA . GLU A 1 105 ? -0.568 7.159 -13.932 1.00 93.38 105 GLU A CA 1
ATOM 822 C C . GLU A 1 105 ? -0.371 7.794 -12.556 1.00 93.38 105 GLU A C 1
ATOM 824 O O . GLU A 1 105 ? 0.670 7.678 -11.902 1.00 93.38 105 GLU A O 1
ATOM 829 N N . ARG A 1 106 ? -1.424 8.473 -12.100 1.00 97.44 106 ARG A N 1
ATOM 830 C CA . ARG A 1 106 ? -1.545 8.998 -10.743 1.00 97.44 106 ARG A CA 1
ATOM 831 C C . ARG A 1 106 ? -2.904 8.600 -10.200 1.00 97.44 106 ARG A C 1
ATOM 833 O O . ARG A 1 106 ? -3.925 9.081 -10.683 1.00 97.44 106 ARG A O 1
ATOM 840 N N . LEU A 1 107 ? -2.906 7.740 -9.192 1.00 97.56 107 LEU A N 1
ATOM 841 C CA . LEU A 1 107 ? -4.117 7.225 -8.563 1.00 97.56 107 LEU A CA 1
ATOM 842 C C . LEU A 1 107 ? -4.187 7.674 -7.109 1.00 97.56 107 LEU A C 1
ATOM 844 O O . LEU A 1 107 ? -3.170 7.743 -6.416 1.00 97.56 107 LEU A O 1
ATOM 848 N N . ALA A 1 108 ? -5.401 7.943 -6.641 1.00 98.00 108 ALA A N 1
ATOM 849 C CA . ALA A 1 108 ? -5.714 8.180 -5.240 1.00 98.00 108 ALA A CA 1
ATOM 850 C C . ALA A 1 108 ? -6.931 7.329 -4.871 1.00 98.00 108 ALA A C 1
ATOM 852 O O . ALA A 1 108 ? -8.022 7.543 -5.392 1.00 98.00 108 ALA A O 1
ATOM 853 N N . LEU A 1 109 ? -6.728 6.345 -3.999 1.00 98.12 109 LEU A N 1
ATOM 854 C CA . LEU A 1 109 ? -7.722 5.339 -3.645 1.00 98.12 109 LEU A CA 1
ATOM 855 C C . LEU A 1 109 ? -8.082 5.466 -2.170 1.00 98.12 109 LEU A C 1
ATOM 857 O O . LEU A 1 109 ? -7.211 5.377 -1.300 1.00 98.12 109 LEU A O 1
ATOM 861 N N . ALA A 1 110 ? -9.370 5.651 -1.893 1.00 97.94 110 ALA A N 1
ATOM 862 C CA . ALA A 1 110 ? -9.889 5.607 -0.535 1.00 97.94 110 ALA A CA 1
ATOM 863 C C . ALA A 1 110 ? -9.881 4.164 -0.012 1.00 97.94 110 ALA A C 1
ATOM 865 O O . ALA A 1 110 ? -10.255 3.218 -0.713 1.00 97.94 110 ALA A O 1
ATOM 866 N N . GLY A 1 111 ? -9.476 3.997 1.242 1.00 97.88 111 GLY A N 1
ATOM 867 C CA . GLY A 1 111 ? -9.398 2.699 1.890 1.00 97.88 111 GLY A CA 1
ATOM 868 C C . GLY A 1 111 ? -9.511 2.781 3.404 1.00 97.88 111 GLY A C 1
ATOM 869 O O . GLY A 1 111 ? -9.737 3.840 3.993 1.00 97.88 111 GLY A O 1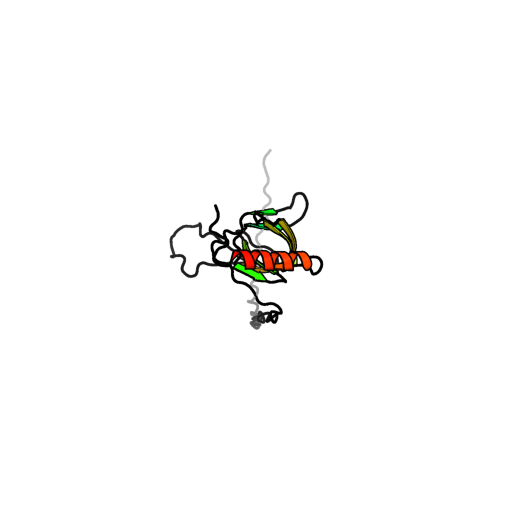
ATOM 870 N N . GLU A 1 112 ? -9.354 1.625 4.025 1.00 98.06 112 GLU A N 1
ATOM 871 C CA . GLU A 1 112 ? -9.441 1.415 5.464 1.00 98.06 112 GLU A CA 1
ATOM 872 C C . GLU A 1 112 ? -8.334 0.452 5.895 1.00 98.06 112 GLU A C 1
ATOM 874 O O . GLU A 1 112 ? -8.048 -0.534 5.204 1.00 98.06 112 GLU A O 1
ATOM 879 N N . VAL A 1 113 ? -7.697 0.731 7.030 1.00 98.06 113 VAL A N 1
ATOM 880 C CA . VAL A 1 113 ? -6.737 -0.194 7.640 1.00 98.06 113 VAL A CA 1
ATOM 881 C C . VAL A 1 113 ? -7.491 -1.405 8.185 1.00 98.06 113 VAL A C 1
ATOM 883 O O . VAL A 1 113 ? -8.355 -1.261 9.039 1.00 98.06 113 VAL A O 1
ATOM 886 N N . VAL A 1 114 ? -7.151 -2.607 7.727 1.00 97.88 114 VAL A N 1
ATOM 887 C CA . VAL A 1 114 ? -7.750 -3.859 8.230 1.00 97.88 114 VAL A CA 1
ATOM 888 C C . VAL A 1 114 ? -6.900 -4.464 9.343 1.00 97.88 114 VAL A C 1
ATOM 890 O O . VAL A 1 114 ? -7.426 -5.018 10.301 1.00 97.88 114 VAL A O 1
ATOM 893 N N . TRP A 1 115 ? -5.578 -4.348 9.231 1.00 97.38 115 TRP A N 1
ATOM 894 C CA . TRP A 1 115 ? -4.631 -4.853 10.222 1.00 97.38 115 TRP A CA 1
ATOM 895 C C . TRP A 1 115 ? -3.323 -4.061 10.169 1.00 97.38 115 TRP A C 1
ATOM 897 O O . TRP A 1 115 ? -2.962 -3.491 9.134 1.00 97.38 115 TRP A O 1
ATOM 907 N N . CYS A 1 116 ? -2.604 -4.037 11.289 1.00 97.06 116 CYS A N 1
ATOM 908 C CA . CYS A 1 116 ? -1.306 -3.387 11.421 1.00 97.06 116 CYS A CA 1
ATOM 909 C C . CYS A 1 116 ? -0.418 -4.199 12.369 1.00 97.06 116 CYS A C 1
ATOM 911 O O . CYS A 1 116 ? -0.589 -4.159 13.586 1.00 97.06 116 CYS A O 1
ATOM 913 N N . ASP A 1 117 ? 0.578 -4.878 11.807 1.00 95.62 117 ASP A N 1
ATOM 914 C CA . ASP A 1 117 ? 1.478 -5.749 12.554 1.00 95.62 117 ASP A CA 1
ATOM 915 C C . ASP A 1 117 ? 2.867 -5.138 12.655 1.00 95.62 117 ASP A C 1
ATOM 917 O O . ASP A 1 117 ? 3.511 -4.805 11.653 1.00 95.62 117 ASP A O 1
ATOM 921 N N . ARG A 1 118 ? 3.383 -5.050 13.881 1.00 93.19 118 ARG A N 1
ATOM 922 C CA . ARG A 1 118 ? 4.766 -4.639 14.109 1.00 93.19 118 ARG A CA 1
ATOM 923 C C . ARG A 1 118 ? 5.715 -5.671 13.506 1.00 93.19 118 ARG A C 1
ATOM 925 O O . ARG A 1 118 ? 5.740 -6.825 13.925 1.00 93.19 118 ARG A O 1
ATOM 932 N N . GLN A 1 119 ? 6.556 -5.230 12.581 1.00 88.44 119 GLN A N 1
ATOM 933 C CA . GLN A 1 119 ? 7.648 -6.038 12.063 1.00 88.44 119 GLN A CA 1
ATOM 934 C C . GLN A 1 119 ? 8.818 -5.942 13.049 1.00 88.44 119 GLN A C 1
ATOM 936 O O . GLN A 1 119 ? 9.399 -4.880 13.281 1.00 88.44 119 GLN A O 1
ATOM 941 N N . GLY A 1 120 ? 9.141 -7.057 13.697 1.00 70.44 120 GLY A N 1
ATOM 942 C CA . GLY A 1 120 ? 10.422 -7.215 14.378 1.00 70.44 120 GLY A CA 1
ATOM 943 C C . GLY A 1 120 ? 11.436 -7.791 13.399 1.00 70.44 120 GLY A C 1
ATOM 944 O O . GLY A 1 120 ? 11.083 -8.673 12.625 1.00 70.44 120 GLY A O 1
ATOM 945 N N . ARG A 1 121 ? 12.705 -7.364 13.449 1.00 59.22 121 ARG A N 1
ATOM 946 C CA . ARG A 1 121 ? 13.782 -8.240 12.966 1.00 59.22 121 ARG A CA 1
ATOM 947 C C . ARG A 1 121 ? 13.910 -9.389 13.972 1.00 59.22 121 ARG A C 1
ATOM 949 O O . ARG A 1 121 ? 14.332 -9.116 15.102 1.00 59.22 121 ARG A O 1
ATOM 956 N N . PRO A 1 122 ? 13.589 -10.645 13.616 1.00 47.53 122 PRO A N 1
ATOM 957 C CA . PRO A 1 122 ? 13.991 -11.776 14.435 1.00 47.53 122 PRO A CA 1
ATOM 958 C C . PRO A 1 122 ? 15.522 -11.818 14.371 1.00 47.53 122 PRO A C 1
ATOM 960 O O . PRO A 1 122 ? 16.093 -11.917 13.288 1.00 47.53 122 PRO A O 1
ATOM 963 N N . GLY A 1 123 ? 16.202 -11.642 15.504 1.00 52.56 123 GLY A N 1
ATOM 964 C CA . GLY A 1 123 ? 17.668 -11.694 15.552 1.00 52.56 123 GLY A CA 1
ATOM 965 C C . GLY A 1 123 ? 18.399 -10.351 15.485 1.00 52.56 123 GLY A C 1
ATOM 966 O O . GLY A 1 123 ? 19.581 -10.320 15.142 1.00 52.56 123 GLY A O 1
ATOM 967 N N . GLY A 1 124 ? 17.758 -9.233 15.848 1.00 54.25 124 GLY A N 1
ATOM 968 C CA . GLY A 1 124 ? 18.525 -8.050 16.252 1.00 54.25 124 GLY A CA 1
ATOM 969 C C . GLY A 1 124 ? 19.499 -8.446 17.367 1.00 54.25 124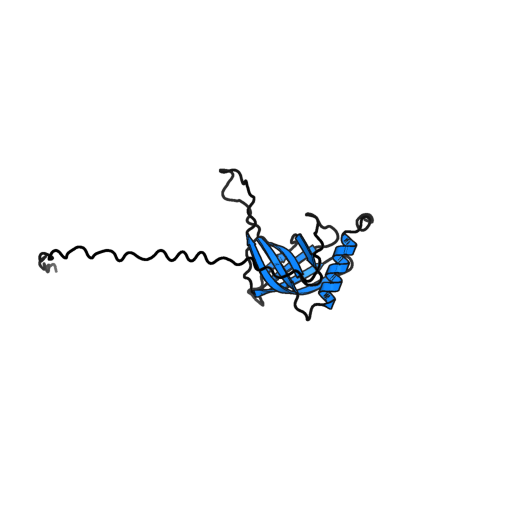 GLY A C 1
ATOM 970 O O . GLY A 1 124 ? 19.054 -8.863 18.434 1.00 54.25 124 GLY A O 1
ATOM 971 N N . ARG A 1 125 ? 20.813 -8.397 17.096 1.00 53.91 125 ARG A N 1
ATOM 972 C CA . ARG A 1 125 ? 21.846 -8.791 18.064 1.00 53.91 125 ARG A CA 1
ATOM 973 C C . ARG A 1 125 ? 21.592 -8.075 19.400 1.00 53.91 125 ARG A C 1
ATOM 975 O O . ARG A 1 125 ? 21.501 -6.843 19.393 1.00 53.91 125 ARG A O 1
ATOM 982 N N . PRO A 1 126 ? 21.501 -8.801 20.529 1.00 51.97 126 PRO A N 1
ATOM 983 C CA . PRO A 1 126 ? 21.468 -8.178 21.845 1.00 51.97 126 PRO A CA 1
ATOM 984 C C . PRO A 1 126 ? 22.684 -7.251 21.979 1.00 51.97 126 PRO A C 1
ATOM 986 O O . PRO A 1 126 ? 23.813 -7.693 21.794 1.00 51.97 126 PRO A O 1
ATOM 989 N N . GLY A 1 127 ? 22.463 -5.959 22.235 1.00 55.88 127 GLY A N 1
ATOM 990 C CA . GLY A 1 127 ? 23.540 -4.998 22.517 1.00 55.88 127 GLY A CA 1
ATOM 991 C C . GLY A 1 127 ? 23.885 -3.987 21.416 1.00 55.88 127 GLY A C 1
ATOM 992 O O . GLY A 1 127 ? 24.600 -3.031 21.703 1.00 55.88 127 GLY A O 1
ATOM 993 N N . LEU A 1 128 ? 23.342 -4.095 20.198 1.00 53.28 128 LEU A N 1
ATOM 994 C CA . LEU A 1 128 ? 23.502 -3.054 19.168 1.00 53.28 128 LEU A CA 1
ATOM 995 C C . LEU A 1 128 ? 22.383 -2.003 19.262 1.00 53.28 128 LEU A C 1
ATOM 997 O O . LEU A 1 128 ? 21.422 -2.032 18.503 1.00 53.28 128 LEU A O 1
ATOM 1001 N N . GLY A 1 129 ? 22.548 -1.076 20.211 1.00 50.25 129 GLY A N 1
ATOM 1002 C CA . GLY A 1 129 ? 21.978 0.278 20.192 1.00 50.25 129 GLY A CA 1
ATOM 1003 C C . GLY A 1 129 ? 20.459 0.420 20.389 1.00 50.25 129 GLY A C 1
ATOM 1004 O O . GLY A 1 129 ? 19.638 -0.251 19.772 1.00 50.25 129 GLY A O 1
ATOM 1005 N N . ARG A 1 130 ? 20.058 1.392 21.216 1.00 46.53 130 ARG A N 1
ATOM 1006 C CA . ARG A 1 130 ? 18.671 1.858 21.414 1.00 46.53 130 ARG A CA 1
ATOM 1007 C C . ARG A 1 130 ? 18.099 2.563 20.164 1.00 46.53 130 ARG A C 1
ATOM 1009 O O . ARG A 1 130 ? 17.706 3.721 20.236 1.00 46.53 130 ARG A O 1
ATOM 1016 N N . GLY A 1 131 ? 18.054 1.884 19.020 1.00 53.12 131 GLY A N 1
ATOM 1017 C CA . GLY A 1 131 ? 17.650 2.493 17.748 1.00 53.12 131 GLY A CA 1
ATOM 1018 C C . GLY A 1 131 ? 17.154 1.514 16.687 1.00 53.12 131 GLY A C 1
ATOM 1019 O O . GLY A 1 131 ? 17.188 1.846 15.508 1.00 53.12 131 GLY A O 1
ATOM 1020 N N . ALA A 1 132 ? 16.712 0.308 17.064 1.00 61.47 132 ALA A N 1
ATOM 1021 C CA . ALA A 1 132 ? 16.114 -0.627 16.113 1.00 61.47 132 ALA A CA 1
ATOM 1022 C C . ALA A 1 132 ? 14.898 0.030 15.439 1.00 61.47 132 ALA A C 1
ATOM 1024 O O . ALA A 1 132 ? 13.875 0.261 16.092 1.00 61.47 132 ALA A O 1
ATOM 1025 N N . TYR A 1 133 ? 15.038 0.352 14.149 1.00 68.75 133 TYR A N 1
ATOM 1026 C CA . TYR A 1 133 ? 13.978 0.933 13.334 1.00 68.75 133 TYR A CA 1
ATOM 1027 C C . TYR A 1 133 ? 12.748 0.029 13.425 1.00 68.75 133 TYR A C 1
ATOM 1029 O O . TYR A 1 133 ? 12.804 -1.154 13.083 1.00 68.75 133 TYR A O 1
ATOM 1037 N N . ARG A 1 134 ? 11.658 0.561 13.981 1.00 83.44 134 ARG A N 1
ATOM 1038 C CA . ARG A 1 134 ? 10.395 -0.166 14.086 1.00 83.44 134 ARG A CA 1
ATOM 1039 C C . ARG A 1 134 ? 9.654 0.062 12.779 1.00 83.44 134 ARG A C 1
ATOM 1041 O O . ARG A 1 134 ? 9.215 1.180 12.537 1.00 83.44 134 ARG A O 1
ATOM 1048 N N . SER A 1 135 ? 9.527 -0.973 11.961 1.00 91.69 135 SER A N 1
ATOM 1049 C CA . SER A 1 135 ? 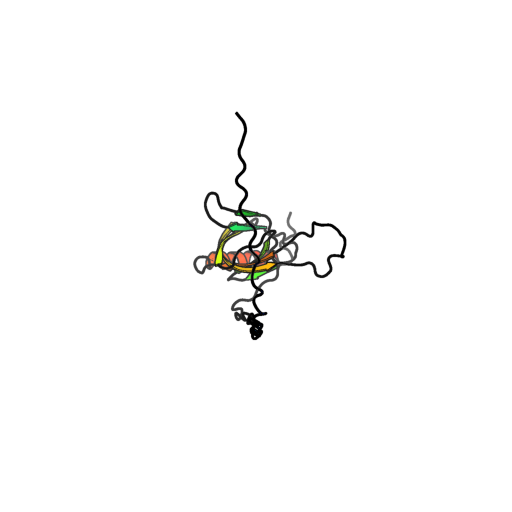8.601 -0.951 10.835 1.00 91.69 135 SER A CA 1
ATOM 1050 C C . SER A 1 135 ? 7.323 -1.701 11.192 1.00 91.69 135 SER A C 1
ATOM 1052 O O . SER A 1 135 ? 7.298 -2.577 12.061 1.00 91.69 135 SER A O 1
ATOM 1054 N N . TYR A 1 136 ? 6.233 -1.310 10.553 1.00 95.38 136 TYR A N 1
ATOM 1055 C CA . TYR A 1 136 ? 4.918 -1.913 10.694 1.00 95.38 136 TYR A CA 1
ATOM 1056 C C . TYR A 1 136 ? 4.459 -2.326 9.309 1.00 95.38 136 TYR A C 1
ATOM 1058 O O . TYR A 1 136 ? 4.610 -1.563 8.357 1.00 95.38 136 TYR A O 1
ATOM 1066 N N . ARG A 1 137 ? 3.911 -3.529 9.185 1.00 96.50 137 ARG A N 1
ATOM 1067 C CA . ARG A 1 137 ? 3.226 -3.949 7.971 1.00 96.50 137 ARG A CA 1
ATOM 1068 C C . ARG A 1 137 ? 1.752 -3.654 8.171 1.00 96.50 137 ARG A C 1
ATOM 1070 O O . ARG A 1 137 ? 1.170 -4.087 9.159 1.00 96.50 137 ARG A O 1
ATOM 1077 N N . VAL A 1 138 ? 1.172 -2.915 7.243 1.00 97.94 138 VAL A N 1
ATOM 1078 C CA . VAL A 1 138 ? -0.214 -2.464 7.305 1.00 97.94 138 VAL A CA 1
ATOM 1079 C C . VAL A 1 138 ? -0.957 -3.018 6.105 1.00 97.94 138 VAL A C 1
ATOM 1081 O O . VAL A 1 138 ? -0.521 -2.840 4.966 1.00 97.94 138 VAL A O 1
ATOM 1084 N N . GLY A 1 139 ? -2.074 -3.690 6.356 1.00 98.00 139 GLY A N 1
ATOM 1085 C CA . GLY A 1 139 ? -3.010 -4.099 5.320 1.00 98.00 139 GLY A CA 1
ATOM 1086 C C . GLY A 1 139 ? -4.095 -3.055 5.148 1.00 98.00 139 GLY A C 1
ATOM 1087 O O . GLY A 1 139 ? -4.841 -2.784 6.085 1.00 98.00 139 GLY A O 1
ATOM 1088 N N . VAL A 1 140 ? -4.211 -2.507 3.943 1.00 98.25 140 VAL A N 1
ATOM 1089 C CA . VAL A 1 140 ? -5.283 -1.584 3.570 1.00 98.25 140 VAL A CA 1
ATOM 1090 C C . VAL A 1 140 ? -6.249 -2.296 2.633 1.00 98.25 140 VAL A C 1
ATOM 1092 O O . VAL A 1 140 ? -5.826 -2.900 1.644 1.00 98.25 140 VAL A O 1
ATOM 1095 N N . ARG A 1 141 ? -7.544 -2.211 2.934 1.00 98.06 141 ARG A N 1
ATOM 1096 C CA . ARG A 1 141 ? -8.635 -2.613 2.039 1.00 98.06 141 ARG A CA 1
ATOM 1097 C C . ARG A 1 141 ? -9.163 -1.377 1.327 1.00 98.06 141 ARG A C 1
ATOM 1099 O O . ARG A 1 141 ? -9.465 -0.377 1.976 1.00 98.06 141 ARG A O 1
ATOM 1106 N N . PHE A 1 142 ? -9.266 -1.440 0.007 1.00 97.81 142 PHE A N 1
ATOM 1107 C CA . PHE A 1 142 ? -9.874 -0.368 -0.776 1.00 97.81 142 PHE A CA 1
ATOM 1108 C C . PHE A 1 142 ? -11.390 -0.399 -0.617 1.00 97.81 142 PHE A C 1
ATOM 1110 O O . PHE A 1 142 ? -11.986 -1.471 -0.478 1.00 97.81 142 PHE A O 1
ATOM 1117 N N . ARG A 1 143 ? -12.014 0.779 -0.620 1.00 97.12 143 ARG A N 1
ATOM 1118 C CA . ARG A 1 143 ? -13.474 0.854 -0.580 1.00 97.12 143 ARG A CA 1
ATOM 1119 C C . ARG A 1 143 ? -14.075 0.447 -1.936 1.00 97.12 143 ARG A C 1
ATOM 1121 O O . ARG A 1 143 ? -13.421 0.663 -2.957 1.00 97.12 143 ARG A O 1
ATOM 1128 N N . PRO A 1 144 ? -15.298 -0.112 -1.980 1.00 95.12 144 PRO A N 1
ATOM 1129 C CA . PRO A 1 144 ? -15.935 -0.529 -3.232 1.00 95.12 144 PRO A CA 1
ATOM 1130 C C . PRO A 1 144 ? -16.080 0.599 -4.260 1.00 95.12 144 PRO A C 1
ATOM 1132 O O . PRO A 1 144 ? -15.970 0.355 -5.457 1.00 95.12 144 PRO A O 1
ATOM 1135 N N . GLU A 1 145 ? -16.253 1.843 -3.812 1.00 95.88 145 GLU A N 1
ATOM 1136 C CA . GLU A 1 145 ? -16.352 3.018 -4.686 1.00 95.88 145 GLU A CA 1
ATOM 1137 C C . GLU A 1 145 ? -15.037 3.297 -5.434 1.00 95.88 145 GLU A C 1
ATOM 1139 O O . GLU A 1 145 ? -15.033 3.977 -6.455 1.00 95.88 145 GLU A O 1
ATOM 1144 N N . ALA A 1 146 ? -13.918 2.750 -4.949 1.00 93.62 146 ALA A N 1
ATOM 1145 C CA . ALA A 1 146 ? -12.608 2.838 -5.581 1.00 93.62 146 ALA A CA 1
ATOM 1146 C C . ALA A 1 146 ? -12.280 1.618 -6.467 1.00 93.62 146 ALA A C 1
ATOM 1148 O O . ALA A 1 146 ? -11.125 1.477 -6.862 1.00 93.62 146 ALA A O 1
ATOM 1149 N N . ALA A 1 147 ? -13.249 0.746 -6.785 1.00 93.88 147 ALA A N 1
ATOM 1150 C CA . ALA A 1 147 ? -13.012 -0.513 -7.505 1.00 93.88 147 ALA A CA 1
ATOM 1151 C C . ALA A 1 147 ? -12.352 -0.332 -8.883 1.00 93.88 147 ALA A C 1
ATOM 1153 O O . ALA A 1 147 ? -11.438 -1.076 -9.234 1.00 93.88 147 ALA A O 1
ATOM 1154 N N . GLU A 1 148 ? -12.774 0.669 -9.661 1.00 96.19 148 GLU A N 1
ATOM 1155 C CA . GLU A 1 148 ? -12.136 0.967 -10.951 1.00 96.19 148 GLU A CA 1
ATOM 1156 C C . GLU A 1 148 ? -10.676 1.397 -10.747 1.00 96.19 148 GLU A C 1
ATOM 1158 O O . GLU A 1 148 ? -9.760 0.882 -11.388 1.00 96.19 148 GLU A O 1
ATOM 1163 N N . GLY A 1 149 ? -10.439 2.300 -9.794 1.00 96.88 149 GLY A N 1
ATOM 1164 C CA . GLY A 1 149 ? -9.099 2.780 -9.476 1.00 96.88 149 GLY A CA 1
ATOM 1165 C C . GLY A 1 149 ? -8.191 1.688 -8.902 1.00 96.88 149 GLY A C 1
ATOM 1166 O O . GLY A 1 149 ? -7.000 1.664 -9.207 1.00 96.88 149 GLY A O 1
ATOM 1167 N N . SER A 1 150 ? -8.722 0.758 -8.107 1.00 96.50 150 SER A N 1
ATOM 1168 C CA . SER A 1 150 ? -7.943 -0.361 -7.575 1.00 96.50 150 SER A CA 1
ATOM 1169 C C . SER A 1 150 ? -7.637 -1.416 -8.636 1.00 96.50 150 SER A C 1
ATOM 1171 O O . SER A 1 150 ? -6.541 -1.978 -8.621 1.00 96.50 150 SER A O 1
ATO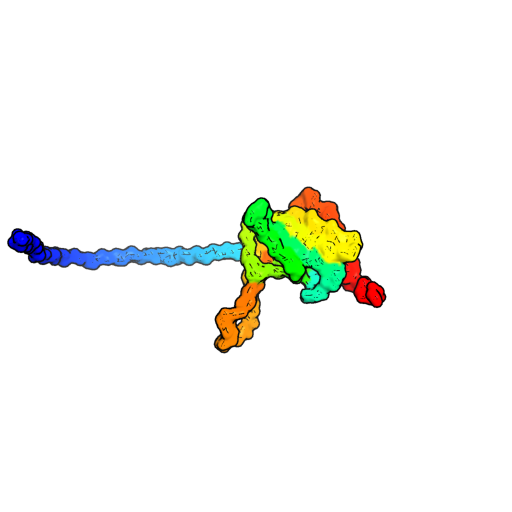M 1173 N N . ALA A 1 151 ? -8.545 -1.645 -9.591 1.00 95.50 151 ALA A N 1
ATOM 1174 C CA . ALA A 1 151 ? -8.272 -2.474 -10.762 1.00 95.50 151 ALA A CA 1
ATOM 1175 C C . ALA A 1 151 ? -7.157 -1.864 -11.625 1.00 95.50 151 ALA A C 1
ATOM 1177 O O . ALA A 1 151 ? -6.207 -2.561 -11.981 1.00 95.50 151 ALA A O 1
ATOM 1178 N N . ARG A 1 152 ? -7.219 -0.551 -11.883 1.00 96.69 152 ARG A N 1
ATOM 1179 C CA . ARG A 1 152 ? -6.165 0.183 -12.602 1.00 96.69 152 ARG A CA 1
ATOM 1180 C C . ARG A 1 152 ? -4.821 0.103 -11.888 1.00 96.69 152 ARG A C 1
ATOM 1182 O O . ARG A 1 152 ? -3.831 -0.260 -12.512 1.00 96.69 152 ARG A O 1
ATOM 1189 N N . LEU A 1 153 ? -4.801 0.321 -10.570 1.00 96.88 153 LEU A N 1
ATOM 1190 C CA . LEU A 1 153 ? -3.594 0.155 -9.760 1.00 96.88 153 LEU A CA 1
ATOM 1191 C C . LEU A 1 153 ? -3.003 -1.250 -9.907 1.00 96.88 153 LEU A C 1
ATOM 1193 O O . LEU A 1 153 ? -1.797 -1.393 -10.089 1.00 96.88 153 LEU A O 1
ATOM 1197 N N . PHE A 1 154 ? -3.840 -2.283 -9.799 1.00 96.31 154 PHE A N 1
ATOM 1198 C CA . PHE A 1 154 ? -3.390 -3.667 -9.902 1.00 96.31 154 PHE A CA 1
ATOM 1199 C C . PHE A 1 154 ? -2.740 -3.943 -11.264 1.00 96.31 154 PHE A C 1
ATOM 1201 O O . PHE A 1 154 ? -1.636 -4.484 -11.304 1.00 96.31 154 PHE A O 1
ATOM 1208 N N . LEU A 1 155 ? -3.376 -3.507 -12.355 1.00 95.19 155 LEU A N 1
ATOM 1209 C CA . LEU A 1 155 ? -2.847 -3.658 -13.713 1.00 95.19 155 LEU A CA 1
ATOM 1210 C C . LEU A 1 155 ? -1.558 -2.856 -13.930 1.00 95.19 155 LEU A C 1
ATOM 1212 O O . LEU A 1 155 ? -0.606 -3.388 -14.496 1.00 95.19 155 LEU A O 1
ATOM 1216 N N . ALA A 1 156 ? -1.488 -1.617 -13.440 1.00 95.00 156 ALA A N 1
ATOM 1217 C CA . ALA A 1 156 ? -0.293 -0.782 -13.551 1.00 95.00 156 ALA A CA 1
ATOM 1218 C C . ALA A 1 156 ? 0.901 -1.389 -12.800 1.00 95.00 156 ALA A C 1
ATOM 1220 O O . ALA A 1 156 ? 2.021 -1.423 -13.313 1.00 95.00 156 ALA A O 1
ATOM 1221 N N . VAL A 1 157 ? 0.668 -1.918 -11.595 1.00 95.25 157 VAL A N 1
ATOM 1222 C CA . VAL A 1 157 ? 1.715 -2.607 -10.833 1.00 95.25 157 VAL A CA 1
ATOM 1223 C C . VAL A 1 157 ? 2.139 -3.896 -11.527 1.00 95.25 157 VAL A C 1
ATOM 1225 O O . VAL A 1 157 ? 3.336 -4.153 -11.618 1.00 95.25 157 VAL A O 1
ATOM 1228 N N . GLN A 1 158 ? 1.185 -4.676 -12.040 1.00 94.69 158 GLN A N 1
ATOM 1229 C CA . GLN A 1 158 ? 1.466 -5.900 -12.786 1.00 94.69 158 GLN A CA 1
ATOM 1230 C C . GLN A 1 158 ? 2.327 -5.623 -14.021 1.00 94.69 158 GLN A C 1
ATOM 1232 O O . GLN A 1 158 ? 3.376 -6.243 -14.171 1.00 94.69 158 GLN A O 1
ATOM 1237 N N . ALA A 1 159 ? 1.952 -4.640 -14.842 1.00 93.19 159 ALA A N 1
ATOM 1238 C CA . ALA A 1 159 ? 2.732 -4.227 -16.006 1.00 93.19 159 ALA A CA 1
ATOM 1239 C C . ALA A 1 159 ? 4.150 -3.768 -15.621 1.00 93.19 159 ALA A C 1
ATOM 1241 O O . ALA A 1 159 ? 5.118 -4.089 -16.305 1.00 93.19 159 ALA A O 1
ATOM 1242 N N . GLY A 1 160 ? 4.295 -3.076 -14.487 1.00 92.12 160 GLY A N 1
ATOM 1243 C CA . GLY A 1 160 ? 5.592 -2.641 -13.967 1.00 92.12 160 GLY A CA 1
ATOM 1244 C C . GLY A 1 160 ? 6.508 -3.765 -13.462 1.00 92.12 160 GLY A C 1
ATOM 1245 O O . GLY A 1 160 ? 7.682 -3.499 -13.201 1.00 92.12 160 GLY A O 1
ATOM 1246 N N . LEU A 1 161 ? 5.999 -4.992 -13.293 1.00 90.50 161 LEU A N 1
ATOM 1247 C CA . LEU A 1 161 ? 6.797 -6.170 -12.932 1.00 90.50 161 LEU A CA 1
ATOM 1248 C C . LEU A 1 161 ? 7.270 -6.978 -14.145 1.00 90.50 161 LEU A C 1
ATOM 1250 O O . LEU A 1 161 ? 8.166 -7.808 -13.988 1.00 90.50 161 LEU A O 1
ATOM 1254 N N . GLU A 1 162 ? 6.699 -6.753 -15.329 1.00 88.75 162 GLU A N 1
ATOM 1255 C CA . GLU A 1 162 ? 7.074 -7.497 -16.528 1.00 88.75 162 GLU A CA 1
ATOM 1256 C C . GLU A 1 162 ? 8.524 -7.165 -16.947 1.00 88.75 162 GLU A C 1
ATOM 1258 O O . GLU A 1 162 ? 8.915 -5.989 -17.026 1.00 88.75 162 GLU A O 1
ATOM 1263 N N . PRO A 1 163 ? 9.363 -8.184 -17.213 1.00 71.56 163 PRO A N 1
ATOM 1264 C CA . PRO A 1 163 ? 10.752 -7.986 -17.603 1.00 71.56 163 PRO A CA 1
ATOM 1265 C C . PRO A 1 163 ? 10.825 -7.253 -18.950 1.00 71.56 163 PRO A C 1
ATOM 1267 O O . PRO A 1 163 ? 10.440 -7.783 -19.986 1.00 71.56 163 PRO A O 1
ATOM 1270 N N . GLY A 1 164 ? 11.326 -6.016 -18.927 1.00 65.75 164 GLY A N 1
ATOM 1271 C CA . GLY A 1 164 ? 11.442 -5.145 -20.106 1.00 65.75 164 GLY A CA 1
ATOM 1272 C C . GLY A 1 164 ? 10.890 -3.736 -19.892 1.00 65.75 164 GLY A C 1
ATOM 1273 O O . GLY A 1 164 ? 11.362 -2.799 -20.530 1.00 65.75 164 GLY A O 1
ATOM 1274 N N . ALA A 1 165 ? 9.999 -3.542 -18.914 1.00 59.12 165 ALA A N 1
ATOM 1275 C CA . ALA A 1 165 ? 9.463 -2.218 -18.575 1.00 59.12 165 ALA A CA 1
ATOM 1276 C C . ALA A 1 165 ? 10.529 -1.232 -18.035 1.00 59.12 165 ALA A C 1
ATOM 1278 O O . ALA A 1 165 ? 10.309 -0.023 -18.008 1.00 59.12 165 ALA A O 1
ATOM 1279 N N . ALA A 1 166 ? 11.695 -1.733 -17.607 1.00 54.78 166 ALA A N 1
ATOM 1280 C CA . ALA A 1 166 ? 12.741 -0.954 -16.942 1.00 54.78 166 ALA A CA 1
ATOM 1281 C C . ALA A 1 166 ? 13.899 -0.489 -17.854 1.00 54.78 166 ALA A C 1
ATOM 1283 O O . ALA A 1 166 ? 14.787 0.207 -17.366 1.00 54.78 166 ALA A O 1
ATOM 1284 N N . ILE A 1 167 ? 13.923 -0.846 -19.147 1.00 47.50 167 ILE A N 1
ATOM 1285 C CA . ILE A 1 167 ? 15.076 -0.590 -20.037 1.00 47.50 167 ILE A CA 1
ATOM 1286 C C . ILE A 1 167 ? 14.694 0.340 -21.196 1.00 47.50 167 ILE A C 1
ATOM 1288 O O . ILE A 1 167 ? 14.879 0.013 -22.359 1.00 47.50 167 ILE A O 1
ATOM 1292 N N . VAL A 1 168 ? 14.150 1.515 -20.885 1.00 46.62 168 VAL A N 1
ATOM 1293 C CA . VAL A 1 168 ? 14.241 2.678 -21.781 1.00 46.62 168 VAL A CA 1
ATOM 1294 C C . VAL A 1 168 ? 14.380 3.912 -20.889 1.00 46.62 168 VAL A C 1
ATOM 1296 O O . VAL A 1 168 ? 13.416 4.411 -20.298 1.00 46.62 168 VAL A O 1
ATOM 1299 N N . SER A 1 169 ? 15.617 4.332 -20.658 1.00 47.41 169 SER A N 1
ATOM 1300 C CA . SER A 1 169 ? 15.984 5.605 -20.028 1.00 47.41 169 SER A CA 1
ATOM 1301 C C . SER A 1 169 ? 17.191 6.157 -20.758 1.00 47.41 169 SER A C 1
ATOM 1303 O O . SER A 1 169 ? 18.030 5.326 -21.168 1.00 47.41 169 SER A O 1
#

Radius of gyration: 28.09 Å; chains: 1; bounding box: 40×56×94 Å